Protein AF-A0A3P7R5N0-F1 (afdb_monomer)

Sequence (127 aa):
MLKFDDLPASRSSEAGYKLEQLAEIEADVFWCISRLLDTIQDNYTFAQPGIQNNIAMLTSLTERLDADLHQHFLAQNLEYLQFSFRWMNNLLIRELPLRCIIRLWDTYLVSFLLLLLLLLLLLLLLL

Mean predicted aligned error: 10.75 Å

Structure (mmCIF, N/CA/C/O backbone):
data_AF-A0A3P7R5N0-F1
#
_entry.id   AF-A0A3P7R5N0-F1
#
loop_
_atom_site.group_PDB
_atom_site.id
_atom_site.type_symbol
_atom_site.label_atom_id
_atom_site.label_alt_id
_atom_site.label_comp_id
_atom_site.label_asym_id
_atom_site.label_entity_id
_atom_site.label_seq_id
_atom_site.pdbx_PDB_ins_code
_atom_site.Cartn_x
_atom_site.Cartn_y
_atom_site.Cartn_z
_atom_site.occupancy
_atom_site.B_iso_or_equiv
_atom_site.auth_seq_id
_atom_site.auth_comp_id
_atom_site.auth_asym_id
_atom_site.auth_atom_id
_atom_site.pdbx_PDB_model_num
ATOM 1 N N . MET A 1 1 ? -5.746 17.586 17.634 1.00 35.88 1 MET A N 1
ATOM 2 C CA . MET A 1 1 ? -6.504 16.555 18.368 1.00 35.88 1 MET A CA 1
ATOM 3 C C . MET A 1 1 ? -7.966 16.906 18.181 1.00 35.88 1 MET A C 1
ATOM 5 O O . MET A 1 1 ? -8.416 17.891 18.751 1.00 35.88 1 MET A O 1
ATOM 9 N N . LEU A 1 2 ? -8.608 16.267 17.202 1.00 37.78 2 LEU A N 1
ATOM 10 C CA . LEU A 1 2 ? -9.971 16.583 16.770 1.00 37.78 2 LEU A CA 1
ATOM 11 C C . LEU A 1 2 ? -10.913 16.406 17.966 1.00 37.78 2 LEU A C 1
ATOM 13 O O . LEU A 1 2 ? -11.092 15.291 18.442 1.00 37.78 2 LEU A O 1
ATOM 17 N N . LYS A 1 3 ? -11.443 17.514 18.492 1.00 40.25 3 LYS A N 1
ATOM 18 C CA . LYS A 1 3 ? -12.438 17.487 19.562 1.00 40.25 3 LYS A CA 1
ATOM 19 C C . LYS A 1 3 ? -13.776 17.094 18.945 1.00 40.25 3 LYS A C 1
ATOM 21 O O . LYS A 1 3 ? -14.354 17.869 18.191 1.00 40.25 3 LYS A O 1
ATOM 26 N N . PHE A 1 4 ? -14.236 15.889 19.259 1.00 50.28 4 PHE A N 1
ATOM 27 C CA . PHE A 1 4 ? -15.584 15.403 18.948 1.00 50.28 4 PHE A CA 1
ATOM 28 C C . PHE A 1 4 ? -16.663 15.990 19.883 1.00 50.28 4 PHE A C 1
ATOM 30 O O . PHE A 1 4 ? -17.835 15.651 19.748 1.00 50.28 4 PHE A O 1
ATOM 37 N N . ASP A 1 5 ? -16.290 16.897 20.793 1.00 56.72 5 ASP A N 1
ATOM 38 C CA . ASP A 1 5 ? -17.181 17.466 21.814 1.00 56.72 5 ASP A CA 1
ATOM 39 C C . ASP A 1 5 ? -18.271 18.412 21.261 1.00 56.72 5 ASP A C 1
ATOM 41 O O . ASP A 1 5 ? -19.211 18.735 21.982 1.00 56.72 5 ASP A O 1
ATOM 45 N N . ASP A 1 6 ? -18.194 18.830 19.990 1.00 49.97 6 ASP A N 1
ATOM 46 C CA . ASP A 1 6 ? -19.121 19.809 19.391 1.00 49.97 6 ASP A CA 1
ATOM 47 C C . ASP A 1 6 ? -20.207 19.188 18.481 1.00 49.97 6 ASP A C 1
ATOM 49 O O . ASP A 1 6 ? -20.842 19.893 17.691 1.00 49.97 6 ASP A O 1
ATOM 53 N N . LEU A 1 7 ? -20.456 17.871 18.553 1.00 52.44 7 LEU A N 1
ATOM 54 C CA . LEU A 1 7 ? -21.529 17.250 17.767 1.00 52.44 7 LEU A CA 1
ATOM 55 C C . LEU A 1 7 ? -22.875 17.306 18.524 1.00 52.44 7 LEU A C 1
ATOM 57 O O . LEU A 1 7 ? -22.985 16.747 19.617 1.00 52.44 7 LEU A O 1
ATOM 61 N N . PRO A 1 8 ? -23.930 17.940 17.972 1.00 44.75 8 PRO A N 1
ATOM 62 C CA . PRO A 1 8 ? -25.219 18.044 18.647 1.00 44.75 8 PRO A CA 1
ATOM 63 C C . PRO A 1 8 ? -25.805 16.655 18.927 1.00 44.75 8 PRO A C 1
ATOM 65 O O . PRO A 1 8 ? -25.942 15.824 18.027 1.00 44.75 8 PRO A O 1
ATOM 68 N N . ALA A 1 9 ? -26.206 16.439 20.183 1.00 51.75 9 ALA A N 1
ATOM 69 C CA . ALA A 1 9 ? -26.756 15.200 20.745 1.00 51.75 9 ALA A CA 1
ATOM 70 C C . ALA A 1 9 ? -28.058 14.680 20.084 1.00 51.75 9 ALA A C 1
ATOM 72 O O . ALA A 1 9 ? -28.692 13.769 20.606 1.00 51.75 9 ALA A O 1
ATOM 73 N N . SER A 1 10 ? -28.480 15.245 18.951 1.00 45.78 10 SER A N 1
ATOM 74 C CA . SER A 1 10 ? -29.745 14.957 18.269 1.00 45.78 10 SER A CA 1
ATOM 75 C C . SER A 1 10 ? -29.635 13.996 17.079 1.00 45.78 10 SER A C 1
ATOM 77 O O . SER A 1 10 ? -30.644 13.724 16.434 1.00 45.78 10 SER A O 1
ATOM 79 N N . ARG A 1 11 ? -28.447 13.446 16.783 1.00 46.97 11 ARG A N 1
ATOM 80 C CA . ARG A 1 11 ? -28.257 12.415 15.736 1.00 46.97 11 ARG A CA 1
ATOM 81 C C . ARG A 1 11 ? -27.871 11.026 16.254 1.00 46.97 11 ARG A C 1
ATOM 83 O O . ARG A 1 11 ? -27.598 10.130 15.466 1.00 46.97 11 ARG A O 1
ATOM 90 N N . SER A 1 12 ? -27.916 10.814 17.564 1.00 47.09 12 SER A N 1
ATOM 91 C CA . SER A 1 12 ? -27.573 9.562 18.259 1.00 47.09 12 SER A CA 1
ATOM 92 C C . SER A 1 12 ? -28.573 8.402 18.058 1.00 47.09 12 SER A C 1
ATOM 94 O O . SER A 1 12 ? -28.554 7.442 18.821 1.00 47.09 12 SER A O 1
ATOM 96 N N . SER A 1 13 ? -29.443 8.448 17.041 1.00 42.28 13 SER A N 1
ATOM 97 C CA . SER A 1 13 ? -30.555 7.497 16.870 1.00 42.28 13 SER A CA 1
ATOM 98 C C . SER A 1 13 ? -30.704 6.943 15.443 1.00 42.28 13 SER A C 1
ATOM 100 O O . SER A 1 13 ? -31.821 6.815 14.947 1.00 42.28 13 SER A O 1
ATOM 102 N N . GLU A 1 14 ? -29.615 6.557 14.778 1.00 50.28 14 GLU A N 1
ATOM 103 C CA . GLU A 1 14 ? -29.728 5.650 13.613 1.00 50.28 14 GLU A CA 1
ATOM 104 C C . GLU A 1 14 ? -29.041 4.291 13.817 1.00 50.28 14 GLU A C 1
ATOM 106 O O . GLU A 1 14 ? -29.368 3.328 13.130 1.00 50.28 14 GLU A O 1
ATOM 111 N N . ALA A 1 15 ? -28.199 4.143 14.842 1.00 56.72 15 ALA A N 1
ATOM 112 C CA . ALA A 1 15 ? -27.703 2.848 15.292 1.00 56.72 15 ALA A CA 1
ATOM 113 C C . ALA A 1 15 ? -27.514 2.902 16.814 1.00 56.72 15 ALA A C 1
ATOM 115 O O . ALA A 1 15 ? -26.757 3.735 17.297 1.00 56.72 15 ALA A O 1
ATOM 116 N N . GLY A 1 16 ? -28.244 2.084 17.576 1.00 63.47 16 GLY A N 1
ATOM 117 C CA . GLY A 1 16 ? -28.348 2.153 19.043 1.00 63.47 16 GLY A CA 1
ATOM 118 C C . GLY A 1 16 ? -27.084 1.776 19.832 1.00 63.47 16 GLY A C 1
ATOM 119 O O . GLY A 1 16 ? -27.156 0.921 20.711 1.00 63.47 16 GLY A O 1
ATOM 120 N N . TYR A 1 17 ? -25.941 2.392 19.536 1.00 70.06 17 TYR A N 1
ATOM 121 C CA . TYR A 1 17 ? -24.671 2.191 20.232 1.00 70.06 17 TYR A CA 1
ATOM 122 C C . TYR A 1 17 ? -24.441 3.275 21.290 1.00 70.06 17 TYR A C 1
ATOM 124 O O . TYR A 1 17 ? -24.676 4.461 21.052 1.00 70.06 17 TYR A O 1
ATOM 132 N N . LYS A 1 18 ? -23.967 2.874 22.474 1.00 85.94 18 LYS A N 1
ATOM 133 C CA . LYS A 1 18 ? -23.561 3.801 23.541 1.00 85.94 18 LYS A CA 1
ATOM 134 C C . LYS A 1 18 ? -22.235 4.482 23.181 1.00 85.94 18 LYS A C 1
ATOM 136 O O . LYS A 1 18 ? -21.393 3.876 22.526 1.00 85.94 18 LYS A O 1
ATOM 141 N N . LEU A 1 19 ? -22.015 5.702 23.680 1.00 84.12 19 LEU A N 1
ATOM 142 C CA . LEU A 1 19 ? -20.763 6.454 23.478 1.00 84.12 19 LEU A CA 1
ATOM 143 C C . LEU A 1 19 ? -19.514 5.664 23.909 1.00 84.12 19 LEU A C 1
ATOM 145 O O . LEU A 1 19 ? -18.510 5.691 23.209 1.00 84.12 19 LEU A O 1
ATOM 149 N N . GLU A 1 20 ? -19.596 4.907 25.007 1.00 83.19 20 GLU A N 1
ATOM 150 C CA . GLU A 1 20 ? -18.508 4.027 25.468 1.00 83.19 20 GLU A CA 1
ATOM 151 C C . GLU A 1 20 ? -18.172 2.932 24.445 1.00 83.19 20 GLU A C 1
ATOM 153 O O . GLU A 1 20 ? -17.003 2.693 24.166 1.00 83.19 20 GLU A O 1
ATOM 158 N N . GLN A 1 21 ? -19.185 2.326 23.813 1.00 84.62 21 GLN A N 1
ATOM 159 C CA . GLN A 1 21 ? -18.978 1.296 22.786 1.00 84.62 21 GLN A CA 1
ATOM 160 C C . GLN A 1 21 ? -18.340 1.881 21.525 1.00 84.62 21 GLN A C 1
ATOM 162 O O . GLN A 1 21 ? -17.519 1.231 20.886 1.00 84.62 21 GLN A O 1
ATOM 167 N N . LEU A 1 22 ? -18.710 3.113 21.159 1.00 87.00 22 LEU A N 1
ATOM 168 C CA . LEU A 1 22 ? -18.082 3.811 20.037 1.00 87.00 22 LEU A CA 1
ATOM 169 C C . LEU A 1 22 ? -16.603 4.102 20.319 1.00 87.00 22 LEU A C 1
ATOM 171 O O . LEU A 1 22 ? -15.786 3.935 19.420 1.00 87.00 22 LEU A O 1
ATOM 175 N N . ALA A 1 23 ? -16.258 4.473 21.556 1.00 88.38 23 ALA A N 1
ATOM 176 C CA . ALA A 1 23 ? -14.874 4.711 21.960 1.00 88.38 23 ALA A CA 1
ATOM 177 C C . ALA A 1 23 ? -14.030 3.422 21.957 1.00 88.38 23 ALA A C 1
ATOM 179 O O . ALA A 1 23 ? -12.876 3.446 21.532 1.00 88.38 23 ALA A O 1
ATOM 180 N N . GLU A 1 24 ? -14.602 2.291 22.383 1.00 91.31 24 GLU A N 1
ATOM 181 C CA . GLU A 1 24 ? -13.947 0.979 22.288 1.00 91.31 24 GLU A CA 1
ATOM 182 C C . GLU A 1 24 ? -13.687 0.587 20.826 1.00 91.31 24 GLU A C 1
ATOM 184 O O . GLU A 1 24 ? -12.559 0.248 20.468 1.00 91.31 24 GLU A O 1
ATOM 189 N N . ILE A 1 25 ? -14.697 0.721 19.957 1.00 88.31 25 ILE A N 1
ATOM 190 C CA . ILE A 1 25 ? -14.554 0.440 18.520 1.00 88.31 25 ILE A CA 1
ATOM 191 C C . ILE A 1 25 ? -13.498 1.354 17.885 1.00 88.31 25 ILE A C 1
ATOM 193 O O . ILE A 1 25 ? -12.690 0.894 17.080 1.00 88.31 25 ILE A O 1
ATOM 197 N N . GLU A 1 26 ? -13.481 2.643 18.230 1.00 89.19 26 GLU A N 1
ATOM 198 C CA . GLU A 1 26 ? -12.478 3.585 17.725 1.00 89.19 26 GLU A CA 1
ATOM 199 C C . GLU A 1 26 ? -11.059 3.169 18.132 1.00 89.19 26 GLU A C 1
ATOM 201 O O . GLU A 1 26 ? -10.159 3.157 17.288 1.00 89.19 26 GLU A O 1
ATOM 206 N N . ALA A 1 27 ? -10.860 2.783 19.396 1.00 92.44 27 ALA A N 1
ATOM 207 C CA . ALA A 1 27 ? -9.569 2.323 19.890 1.00 92.44 27 ALA A CA 1
ATOM 208 C C . ALA A 1 27 ? -9.095 1.057 19.157 1.00 92.44 27 ALA A C 1
ATOM 210 O O . ALA A 1 27 ? -7.945 1.000 18.714 1.00 92.44 27 ALA A O 1
ATOM 211 N N . ASP A 1 28 ? -9.977 0.074 18.964 1.00 88.19 28 ASP A N 1
ATOM 212 C CA . ASP A 1 28 ? -9.657 -1.161 18.240 1.00 88.19 28 ASP A CA 1
ATOM 213 C C . ASP A 1 28 ? -9.276 -0.883 16.781 1.00 88.19 28 ASP A C 1
ATOM 215 O O . ASP A 1 28 ? -8.270 -1.397 16.279 1.00 88.19 28 ASP A O 1
ATOM 219 N N . VAL A 1 29 ? -10.041 -0.023 16.099 1.00 87.44 29 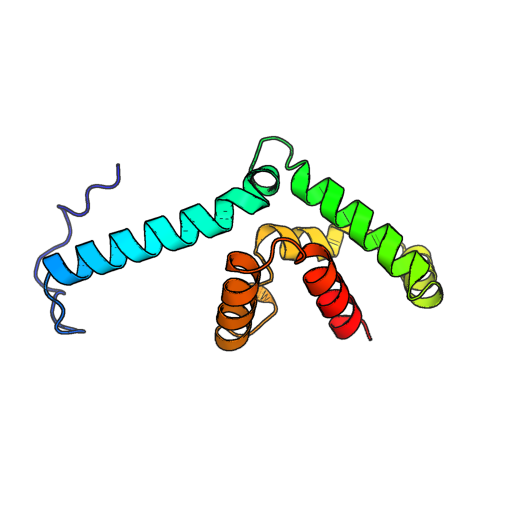VAL A N 1
ATOM 220 C CA . VAL A 1 29 ? -9.756 0.392 14.719 1.00 87.44 29 VAL A CA 1
ATOM 221 C C . VAL A 1 29 ? -8.413 1.119 14.640 1.00 87.44 29 VAL A C 1
ATOM 223 O O . VAL A 1 29 ? -7.613 0.828 13.748 1.00 87.44 29 VAL A O 1
ATOM 226 N N . PHE A 1 30 ? -8.123 2.017 15.584 1.00 89.12 30 PHE A N 1
ATOM 227 C CA . PHE A 1 30 ? -6.857 2.744 15.638 1.00 89.12 30 PHE A CA 1
ATOM 228 C C . PHE A 1 30 ? -5.658 1.800 15.780 1.00 89.12 30 PHE A C 1
ATOM 230 O O . PHE A 1 30 ? -4.684 1.919 15.030 1.00 89.12 30 PHE A O 1
ATOM 237 N N . TRP A 1 31 ? -5.722 0.841 16.707 1.00 86.56 31 TRP A N 1
ATOM 238 C CA . TRP A 1 31 ? -4.629 -0.106 16.922 1.00 86.56 31 TRP A CA 1
ATOM 239 C C . TRP A 1 31 ? -4.467 -1.073 15.753 1.00 86.56 31 TRP A C 1
ATOM 241 O O . TRP A 1 31 ? -3.340 -1.319 15.325 1.00 86.56 31 TRP A O 1
ATOM 251 N N . CYS A 1 32 ? -5.569 -1.572 15.190 1.00 83.88 32 CYS A N 1
ATOM 252 C CA . CYS A 1 32 ? -5.537 -2.448 14.022 1.00 83.88 32 CYS A CA 1
ATOM 253 C C . CYS A 1 32 ? -4.873 -1.760 12.818 1.00 83.88 32 CYS A C 1
ATOM 255 O O . CYS A 1 32 ? -3.944 -2.306 12.218 1.00 83.88 32 CYS A O 1
ATOM 257 N N . ILE A 1 33 ? -5.276 -0.521 12.512 1.00 82.75 33 ILE A N 1
ATOM 258 C CA . ILE A 1 33 ? -4.689 0.254 11.411 1.00 82.75 33 ILE A CA 1
ATOM 259 C C . ILE A 1 33 ? -3.227 0.599 11.705 1.00 82.75 33 ILE A C 1
ATOM 261 O O . ILE A 1 33 ? -2.391 0.467 10.816 1.00 82.75 33 ILE A O 1
ATOM 265 N N . SER A 1 34 ? -2.885 0.990 12.935 1.00 86.81 34 SER A N 1
ATOM 266 C CA . SER A 1 34 ? -1.494 1.296 13.305 1.00 86.81 34 SER A CA 1
ATOM 267 C C . SER A 1 34 ? -0.576 0.093 13.064 1.00 86.81 34 SER A C 1
ATOM 269 O O . SER A 1 34 ? 0.463 0.225 12.423 1.00 86.81 34 SER A O 1
ATOM 271 N N . ARG A 1 35 ? -1.010 -1.107 13.471 1.00 83.38 35 ARG A N 1
ATOM 272 C CA . ARG A 1 35 ? -0.269 -2.358 13.246 1.00 83.38 35 ARG A CA 1
ATOM 273 C C . ARG A 1 35 ? -0.139 -2.724 11.770 1.00 83.38 35 ARG A C 1
ATOM 275 O O . ARG A 1 35 ? 0.893 -3.258 11.374 1.00 83.38 35 ARG A O 1
ATOM 282 N N . LEU A 1 36 ? -1.157 -2.440 10.959 1.00 79.81 36 LEU A N 1
ATOM 283 C CA . LEU A 1 36 ? -1.081 -2.606 9.507 1.00 79.81 36 LEU A CA 1
ATOM 284 C C . LEU A 1 36 ? -0.037 -1.651 8.905 1.00 79.81 36 LEU A C 1
ATOM 286 O O . LEU A 1 36 ? 0.813 -2.069 8.116 1.00 79.81 36 LEU A O 1
ATOM 290 N N . LEU A 1 37 ? -0.083 -0.378 9.306 1.00 82.38 37 LEU A N 1
ATOM 291 C CA . LEU A 1 37 ? 0.793 0.671 8.791 1.00 82.38 37 LEU A CA 1
ATOM 292 C C . LEU A 1 37 ? 2.257 0.489 9.201 1.00 82.38 37 LEU A C 1
ATOM 294 O O . LEU A 1 37 ? 3.122 0.872 8.420 1.00 82.38 37 LEU A O 1
ATOM 298 N N . ASP A 1 38 ? 2.546 -0.141 10.345 1.00 83.81 38 ASP A N 1
ATOM 299 C CA . ASP A 1 38 ? 3.913 -0.411 10.825 1.00 83.81 38 ASP A CA 1
ATOM 300 C C . ASP A 1 38 ? 4.805 -1.110 9.790 1.00 83.81 38 ASP A C 1
ATOM 302 O O . ASP 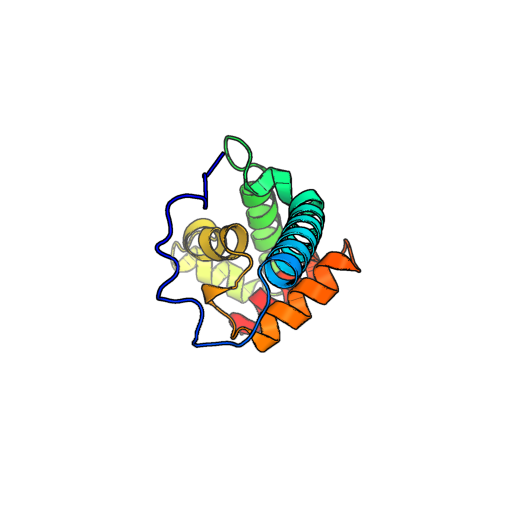A 1 38 ? 6.012 -0.884 9.747 1.00 83.81 38 ASP A O 1
ATOM 306 N N . THR A 1 39 ? 4.216 -1.922 8.913 1.00 76.25 39 THR A N 1
ATOM 307 C CA . THR A 1 39 ? 4.953 -2.665 7.878 1.00 76.25 39 THR A CA 1
ATOM 308 C C . THR A 1 39 ? 5.191 -1.876 6.589 1.00 76.25 39 THR A C 1
ATOM 310 O O . THR A 1 39 ? 6.027 -2.262 5.777 1.00 76.25 39 THR A O 1
ATOM 313 N N . ILE A 1 40 ? 4.465 -0.775 6.391 1.00 79.50 40 ILE A N 1
ATOM 314 C CA . ILE A 1 40 ? 4.453 0.015 5.152 1.00 79.50 40 ILE A CA 1
ATOM 315 C C . ILE A 1 40 ? 4.694 1.504 5.411 1.00 79.50 40 ILE A C 1
ATOM 317 O O . ILE A 1 40 ? 4.358 2.340 4.572 1.00 79.50 40 ILE A O 1
ATOM 321 N N . GLN A 1 41 ? 5.268 1.855 6.564 1.00 83.75 41 GLN A N 1
ATOM 322 C CA . GLN A 1 41 ? 5.516 3.247 6.948 1.00 83.75 41 GLN A CA 1
ATOM 323 C C . GLN A 1 41 ? 6.341 3.986 5.883 1.00 83.75 41 GLN A C 1
ATOM 325 O O . GLN A 1 41 ? 6.027 5.127 5.549 1.00 83.75 41 GLN A O 1
ATOM 330 N N . ASP A 1 42 ? 7.306 3.299 5.263 1.00 84.50 42 ASP A N 1
ATOM 331 C CA . ASP A 1 42 ? 8.166 3.826 4.193 1.00 84.50 42 ASP A CA 1
ATOM 332 C C . ASP A 1 42 ? 7.404 4.269 2.934 1.00 84.50 42 ASP A C 1
ATOM 334 O O . ASP A 1 42 ? 7.935 5.024 2.115 1.00 84.50 42 ASP A O 1
ATOM 338 N N . ASN A 1 43 ? 6.154 3.828 2.761 1.00 84.56 43 ASN A N 1
ATOM 339 C CA . ASN A 1 43 ? 5.295 4.301 1.678 1.00 84.56 43 ASN A CA 1
ATOM 340 C C . ASN A 1 43 ? 4.754 5.716 1.937 1.00 84.56 43 ASN A C 1
ATOM 342 O O . ASN A 1 43 ? 4.366 6.399 0.992 1.00 84.56 43 ASN A O 1
ATOM 346 N N . TYR A 1 44 ? 4.720 6.153 3.198 1.00 85.25 44 TYR A N 1
ATOM 347 C CA . TYR A 1 44 ? 4.127 7.420 3.635 1.00 85.25 44 TYR A CA 1
ATOM 348 C C . TYR A 1 44 ? 5.159 8.410 4.199 1.00 85.25 44 TYR A C 1
ATOM 350 O O . TYR A 1 44 ? 4.798 9.524 4.581 1.00 85.25 44 TYR A O 1
ATOM 358 N N . THR A 1 45 ? 6.442 8.040 4.237 1.00 88.31 45 THR A N 1
ATOM 359 C CA . THR A 1 45 ? 7.541 8.948 4.588 1.00 88.31 45 THR A CA 1
ATOM 360 C C . THR A 1 45 ? 7.890 9.894 3.432 1.00 88.31 45 THR A C 1
ATOM 362 O O . THR A 1 45 ? 7.422 9.751 2.297 1.00 88.31 45 THR A O 1
ATOM 365 N N . PHE A 1 46 ? 8.700 10.920 3.718 1.00 87.19 46 PHE A N 1
ATOM 366 C CA . PHE A 1 46 ? 9.129 11.893 2.711 1.00 87.19 46 PHE A CA 1
ATOM 367 C C . PHE A 1 46 ? 9.811 11.195 1.523 1.00 87.19 46 PHE A C 1
ATOM 369 O O . PHE A 1 46 ? 10.617 10.290 1.711 1.00 87.19 46 PHE A O 1
ATOM 376 N N . ALA A 1 47 ? 9.475 11.625 0.304 1.00 85.06 47 ALA A N 1
ATOM 377 C CA . ALA A 1 47 ? 9.879 11.011 -0.968 1.00 85.06 47 ALA A CA 1
AT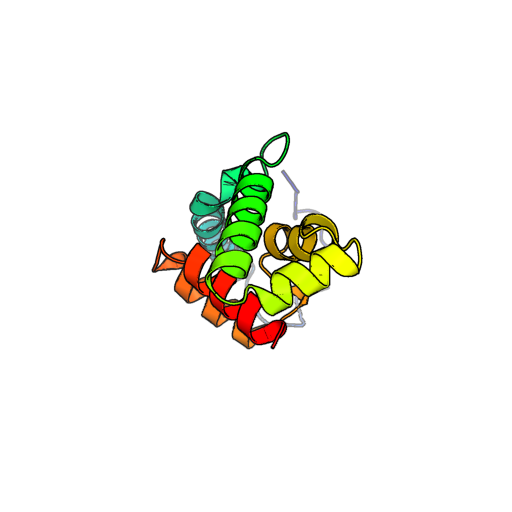OM 378 C C . ALA A 1 47 ? 9.348 9.584 -1.244 1.00 85.06 47 ALA A C 1
ATOM 380 O O . ALA A 1 47 ? 9.574 9.068 -2.338 1.00 85.06 47 ALA A O 1
ATOM 381 N N . GLN A 1 48 ? 8.588 8.985 -0.319 1.00 89.19 48 GLN A N 1
ATOM 382 C CA . GLN A 1 48 ? 7.901 7.693 -0.478 1.00 89.19 48 GLN A CA 1
ATOM 383 C C . GLN A 1 48 ? 8.820 6.573 -1.015 1.00 89.19 48 GLN A C 1
ATOM 385 O O . GLN A 1 48 ? 8.479 5.912 -2.005 1.00 89.19 48 GLN A O 1
ATOM 390 N N . PRO A 1 49 ? 10.002 6.352 -0.401 1.00 88.44 49 PRO A N 1
ATOM 391 C CA . PRO A 1 49 ? 10.979 5.373 -0.880 1.00 88.44 49 PRO A CA 1
ATOM 392 C C . PRO A 1 49 ? 10.411 3.950 -0.934 1.00 88.44 49 PRO A C 1
ATOM 394 O O . PRO A 1 49 ? 10.763 3.189 -1.834 1.00 88.44 49 PRO A O 1
ATOM 397 N N . GLY A 1 50 ? 9.487 3.600 -0.031 1.00 86.94 50 GLY A N 1
ATOM 398 C CA . GLY A 1 50 ? 8.821 2.299 -0.045 1.00 86.94 50 GLY A CA 1
ATOM 399 C C . GLY A 1 50 ? 8.039 2.061 -1.337 1.00 86.94 50 GLY A C 1
ATOM 400 O O . GLY A 1 50 ? 8.166 1.003 -1.952 1.00 86.94 50 GLY A O 1
ATOM 401 N N . ILE A 1 51 ? 7.315 3.074 -1.829 1.00 86.88 51 ILE A N 1
ATOM 402 C CA . ILE A 1 51 ? 6.554 2.952 -3.078 1.00 86.88 51 ILE A CA 1
ATOM 403 C C . ILE A 1 51 ? 7.501 2.782 -4.263 1.00 86.88 51 ILE A C 1
ATOM 405 O O . ILE A 1 51 ? 7.283 1.899 -5.087 1.00 86.88 51 ILE A O 1
ATOM 409 N N . GLN A 1 52 ? 8.578 3.566 -4.334 1.00 88.94 52 GLN A N 1
ATOM 410 C CA . GLN A 1 52 ? 9.551 3.449 -5.424 1.00 88.94 52 GLN A CA 1
ATOM 411 C C . GLN A 1 52 ? 10.202 2.057 -5.462 1.00 88.94 52 GLN A C 1
ATOM 413 O O . GLN A 1 52 ? 10.285 1.445 -6.527 1.00 88.94 52 GLN A O 1
ATOM 418 N N . ASN A 1 53 ? 10.579 1.517 -4.299 1.00 88.00 53 ASN A N 1
ATOM 419 C CA . ASN A 1 53 ? 11.132 0.166 -4.183 1.00 88.00 53 ASN A CA 1
ATOM 420 C C . ASN A 1 53 ? 10.124 -0.910 -4.614 1.00 88.00 53 ASN A C 1
ATOM 422 O O . ASN A 1 53 ? 10.481 -1.840 -5.339 1.00 88.00 53 ASN A O 1
ATOM 426 N N . ASN A 1 54 ? 8.857 -0.769 -4.220 1.00 85.19 54 ASN A N 1
ATOM 427 C CA . ASN A 1 54 ? 7.798 -1.705 -4.600 1.00 85.19 54 ASN A CA 1
ATOM 428 C C . ASN A 1 54 ? 7.551 -1.698 -6.113 1.00 85.19 54 ASN A C 1
ATOM 430 O O . ASN A 1 54 ? 7.338 -2.753 -6.707 1.00 85.19 54 ASN A O 1
ATOM 434 N N . ILE A 1 55 ? 7.622 -0.526 -6.746 1.00 86.88 55 ILE A N 1
ATOM 435 C CA . ILE A 1 55 ? 7.491 -0.379 -8.200 1.00 86.88 55 ILE A CA 1
ATOM 436 C C . ILE A 1 55 ? 8.688 -1.006 -8.916 1.00 86.88 55 ILE A C 1
ATOM 438 O O . ILE A 1 55 ? 8.501 -1.742 -9.880 1.00 86.88 55 ILE A O 1
ATOM 442 N N . ALA A 1 56 ? 9.911 -0.789 -8.429 1.00 87.81 56 ALA A N 1
ATOM 443 C CA . ALA A 1 56 ? 11.096 -1.439 -8.987 1.00 87.81 56 ALA A CA 1
ATOM 444 C C . ALA A 1 56 ? 11.001 -2.973 -8.889 1.00 87.81 56 ALA A C 1
ATOM 446 O O . ALA A 1 56 ? 11.327 -3.685 -9.843 1.00 87.81 56 ALA A O 1
ATOM 447 N N . MET A 1 57 ? 10.491 -3.489 -7.764 1.00 85.75 57 MET A N 1
ATOM 448 C CA . MET A 1 57 ? 10.249 -4.922 -7.601 1.00 85.75 57 MET A CA 1
ATOM 449 C C . MET A 1 57 ? 9.163 -5.434 -8.558 1.00 85.75 57 MET A C 1
ATOM 451 O O . MET A 1 57 ? 9.334 -6.503 -9.142 1.00 85.75 57 MET A O 1
ATOM 455 N N . LEU A 1 58 ? 8.085 -4.668 -8.767 1.00 84.38 58 LEU A N 1
ATOM 456 C CA . LEU A 1 58 ? 7.033 -4.974 -9.743 1.00 84.38 58 LEU A CA 1
ATOM 457 C C . LEU A 1 58 ? 7.578 -5.094 -11.162 1.00 84.38 58 LEU A C 1
ATOM 459 O O . LEU A 1 58 ? 7.275 -6.074 -11.844 1.00 84.38 58 LEU A O 1
ATOM 463 N N . THR A 1 59 ? 8.417 -4.153 -11.581 1.00 86.88 59 THR A N 1
ATOM 464 C CA . THR A 1 59 ? 9.063 -4.201 -12.893 1.00 86.88 59 THR A CA 1
ATOM 465 C C . THR A 1 59 ? 9.911 -5.464 -13.039 1.00 86.88 59 THR A C 1
ATOM 467 O O . THR A 1 59 ? 9.699 -6.234 -13.972 1.00 86.88 59 THR A O 1
ATOM 470 N N . SER A 1 60 ? 10.803 -5.735 -12.077 1.00 86.94 60 SER A N 1
ATOM 471 C CA . SER A 1 60 ? 11.695 -6.904 -12.124 1.00 86.94 60 SER A CA 1
ATOM 472 C C . SER A 1 60 ? 10.940 -8.237 -12.105 1.00 86.94 60 SER A C 1
ATOM 474 O O . SER A 1 60 ? 11.339 -9.193 -12.768 1.00 86.94 60 SER A O 1
ATOM 476 N N . LEU A 1 61 ? 9.842 -8.332 -11.353 1.00 84.19 61 LEU A N 1
ATOM 477 C CA . LEU A 1 61 ? 9.033 -9.548 -11.318 1.00 84.19 61 LEU A CA 1
ATOM 478 C C . LEU A 1 61 ? 8.237 -9.751 -12.600 1.00 84.19 61 LEU A C 1
ATOM 480 O O . LEU A 1 61 ? 8.168 -10.882 -13.072 1.00 84.19 61 LEU A O 1
ATOM 484 N N . THR A 1 62 ? 7.680 -8.683 -13.171 1.00 83.19 62 THR A N 1
ATOM 485 C CA . THR A 1 62 ? 6.959 -8.776 -14.446 1.00 83.19 62 THR A CA 1
ATOM 486 C C . THR A 1 62 ? 7.908 -9.224 -15.551 1.00 83.19 62 THR A C 1
ATOM 488 O O . THR A 1 62 ? 7.599 -10.175 -16.250 1.00 83.19 62 THR A O 1
ATOM 491 N N . GLU A 1 63 ? 9.107 -8.644 -15.631 1.00 86.81 63 GLU A N 1
ATOM 492 C CA . GLU A 1 63 ? 10.134 -9.051 -16.599 1.00 86.81 63 GLU A CA 1
ATOM 493 C C . GLU A 1 63 ? 10.514 -10.539 -16.474 1.00 86.81 63 GLU A C 1
ATOM 495 O O . GLU A 1 63 ? 10.728 -11.220 -17.475 1.00 86.81 63 GLU A O 1
ATOM 500 N N . ARG A 1 64 ? 10.575 -11.068 -15.245 1.00 85.25 64 ARG A N 1
ATOM 501 C CA . ARG A 1 64 ? 10.947 -12.469 -14.984 1.00 85.25 64 ARG A CA 1
ATOM 502 C C . ARG A 1 64 ? 9.818 -13.470 -15.211 1.00 85.25 64 ARG A C 1
ATOM 504 O O . ARG A 1 64 ? 10.111 -14.629 -15.497 1.00 85.25 64 ARG A O 1
ATOM 511 N N . LEU A 1 65 ? 8.571 -13.069 -14.979 1.00 82.25 65 LEU A N 1
ATOM 512 C CA . LEU A 1 65 ? 7.405 -13.955 -15.048 1.00 82.25 65 LEU A CA 1
ATOM 513 C C . LEU A 1 65 ? 6.733 -13.909 -16.420 1.00 82.25 65 LEU A C 1
ATOM 515 O O . LEU A 1 65 ? 6.312 -14.951 -16.912 1.00 82.25 65 LEU A O 1
ATOM 519 N N . ASP A 1 66 ? 6.668 -12.727 -17.030 1.00 82.25 66 ASP A N 1
ATOM 520 C CA .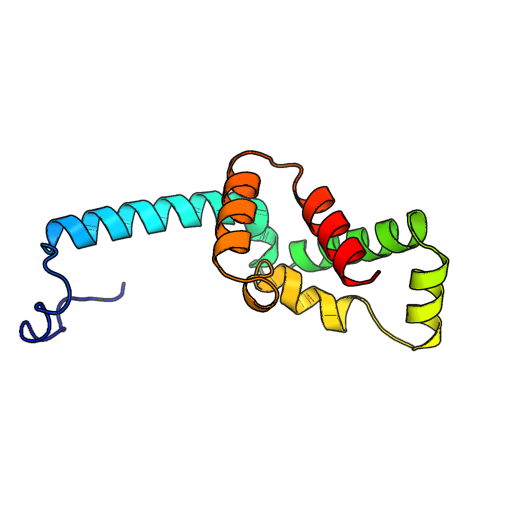 ASP A 1 66 ? 6.059 -12.491 -18.333 1.00 82.25 66 ASP A CA 1
ATOM 521 C C . ASP A 1 66 ? 6.830 -11.395 -19.090 1.00 82.25 66 ASP A C 1
ATOM 523 O O . ASP A 1 66 ? 6.518 -10.198 -19.056 1.00 82.25 66 ASP A O 1
ATOM 527 N N . ALA A 1 67 ? 7.893 -11.829 -19.767 1.00 87.69 67 ALA A N 1
ATOM 528 C CA . ALA A 1 67 ? 8.729 -10.945 -20.565 1.00 87.69 67 ALA A CA 1
ATOM 529 C C . ALA A 1 67 ? 7.954 -10.325 -21.740 1.00 87.69 67 ALA A C 1
ATOM 531 O O . ALA A 1 67 ? 8.230 -9.181 -22.099 1.00 87.69 67 ALA A O 1
ATOM 532 N N . ASP A 1 68 ? 6.970 -11.031 -22.305 1.00 88.31 68 ASP A N 1
ATOM 533 C CA . ASP A 1 68 ? 6.178 -10.537 -23.434 1.00 88.31 68 ASP A CA 1
ATOM 534 C C . ASP A 1 68 ? 5.293 -9.359 -22.999 1.00 88.31 68 ASP A C 1
ATOM 536 O O . ASP A 1 68 ? 5.256 -8.325 -23.675 1.00 88.31 68 ASP A O 1
ATOM 540 N N . LEU A 1 69 ? 4.665 -9.454 -21.822 1.00 84.75 69 LEU A N 1
ATOM 541 C CA . LEU A 1 69 ? 3.913 -8.352 -21.216 1.00 84.75 69 LEU A CA 1
ATOM 542 C C . LEU A 1 69 ? 4.815 -7.153 -20.890 1.00 84.75 69 LEU A C 1
ATOM 544 O O . LEU A 1 69 ? 4.457 -6.006 -21.172 1.00 84.75 69 LEU A O 1
ATOM 548 N N . HIS A 1 70 ? 6.003 -7.399 -20.332 1.00 86.94 70 HIS A N 1
ATOM 549 C CA . HIS A 1 70 ? 6.963 -6.334 -20.044 1.00 86.94 70 HIS A CA 1
ATOM 550 C C . HIS A 1 70 ? 7.394 -5.592 -21.321 1.00 86.94 70 HIS A C 1
ATOM 552 O O . HIS A 1 70 ? 7.363 -4.359 -21.368 1.00 86.94 70 HIS A O 1
ATOM 558 N N . GLN A 1 71 ? 7.731 -6.329 -22.385 1.00 90.31 71 GLN A N 1
ATOM 559 C CA . GLN A 1 71 ? 8.078 -5.743 -23.683 1.00 90.31 71 GLN A CA 1
ATOM 560 C C . GLN A 1 71 ? 6.902 -4.980 -24.298 1.00 90.31 71 GLN A C 1
ATOM 562 O O . GLN A 1 71 ? 7.105 -3.927 -24.904 1.00 90.31 71 GLN A O 1
ATOM 567 N N . HIS A 1 72 ? 5.668 -5.455 -24.108 1.00 90.06 72 HIS A N 1
ATOM 568 C CA . HIS A 1 72 ? 4.479 -4.735 -24.548 1.00 90.06 72 HIS A CA 1
ATOM 569 C C . HIS A 1 72 ? 4.350 -3.366 -23.863 1.00 90.06 72 HIS A C 1
ATOM 571 O O . HIS A 1 72 ? 4.131 -2.365 -24.547 1.00 90.06 72 HIS A O 1
ATOM 577 N N . PHE A 1 73 ? 4.549 -3.283 -22.544 1.00 88.06 73 PHE A N 1
ATOM 578 C CA . PHE A 1 73 ? 4.522 -1.997 -21.838 1.00 88.06 73 PHE A CA 1
ATOM 579 C C . PHE A 1 73 ? 5.603 -1.037 -22.333 1.00 88.06 73 PHE A C 1
ATOM 581 O O . PHE A 1 73 ? 5.303 0.131 -22.589 1.00 88.06 73 PHE A O 1
ATOM 588 N N . LEU A 1 74 ? 6.825 -1.531 -22.554 1.00 89.44 74 LEU A N 1
ATOM 589 C CA . LEU A 1 74 ? 7.906 -0.726 -23.128 1.00 89.44 74 LEU A CA 1
ATOM 590 C C . LEU A 1 74 ? 7.557 -0.224 -24.535 1.00 89.44 74 LEU A C 1
ATOM 592 O O . LEU A 1 74 ? 7.737 0.957 -24.826 1.00 89.44 74 LEU A O 1
ATOM 596 N N . ALA A 1 75 ? 6.997 -1.084 -25.390 1.00 93.06 75 ALA A N 1
ATOM 597 C CA . ALA A 1 75 ? 6.583 -0.716 -26.744 1.00 93.06 75 ALA A CA 1
ATOM 598 C C . ALA A 1 75 ? 5.478 0.356 -26.758 1.00 93.06 75 ALA A C 1
ATOM 600 O O . ALA A 1 75 ? 5.423 1.173 -27.677 1.00 93.06 75 ALA A O 1
ATOM 601 N N . GLN A 1 76 ? 4.612 0.374 -25.741 1.00 92.50 76 GLN A N 1
ATOM 602 C CA . GLN A 1 76 ? 3.566 1.387 -25.568 1.00 92.50 76 GLN A CA 1
ATOM 603 C C . GLN A 1 76 ? 4.035 2.638 -24.799 1.00 92.50 76 GLN A C 1
ATOM 605 O O . GLN A 1 76 ? 3.230 3.540 -24.579 1.00 92.50 76 GLN A O 1
ATOM 610 N N . ASN A 1 77 ? 5.314 2.733 -24.408 1.00 90.44 77 ASN A N 1
ATOM 611 C CA . ASN A 1 77 ? 5.846 3.785 -23.526 1.00 90.44 77 ASN A CA 1
ATOM 612 C C . ASN A 1 77 ? 5.072 3.911 -22.194 1.00 90.44 77 ASN A C 1
ATOM 614 O O . ASN A 1 77 ? 4.907 5.010 -21.660 1.00 90.44 77 ASN A O 1
ATOM 618 N N . LEU A 1 78 ? 4.574 2.790 -21.665 1.00 88.69 78 LEU A N 1
ATOM 619 C CA . LEU A 1 78 ? 3.889 2.734 -20.378 1.00 88.69 78 LEU A CA 1
ATOM 620 C C . LEU A 1 78 ? 4.903 2.531 -19.255 1.00 88.69 78 LEU A C 1
ATOM 622 O O . LEU A 1 78 ? 5.547 1.488 -19.143 1.00 88.69 78 LEU A O 1
ATOM 626 N N . GLU A 1 79 ? 5.010 3.525 -18.380 1.00 88.00 79 GLU A N 1
ATOM 627 C CA . GLU A 1 79 ? 5.822 3.418 -17.174 1.00 88.00 79 GLU A CA 1
ATOM 628 C C . GLU A 1 79 ? 5.011 2.779 -16.045 1.00 88.00 79 GLU A C 1
ATOM 630 O O . GLU A 1 79 ? 3.902 3.222 -15.737 1.00 88.00 79 GLU A O 1
ATOM 635 N N . TYR A 1 80 ? 5.596 1.798 -15.349 1.00 85.81 80 TYR A N 1
ATOM 636 C CA . TYR A 1 80 ? 4.951 1.128 -14.211 1.00 85.81 80 TYR A CA 1
ATOM 637 C C . TYR A 1 80 ? 4.427 2.114 -13.163 1.00 85.81 80 TYR A C 1
ATOM 639 O O . TYR A 1 80 ? 3.358 1.902 -12.588 1.00 85.81 80 TYR A O 1
ATOM 647 N N . LEU A 1 81 ? 5.137 3.224 -12.944 1.00 86.25 81 LEU A N 1
ATOM 648 C CA . LEU A 1 81 ? 4.752 4.272 -12.001 1.00 86.25 81 LEU A CA 1
ATOM 649 C C . LEU A 1 81 ? 3.346 4.834 -12.269 1.00 86.25 81 LEU A C 1
ATOM 651 O O . LEU A 1 81 ? 2.611 5.101 -11.319 1.00 86.25 81 LEU A O 1
ATOM 655 N N . GLN A 1 82 ? 2.950 4.972 -13.537 1.00 85.50 82 GLN A N 1
ATOM 656 C CA . GLN A 1 82 ? 1.705 5.637 -13.935 1.00 85.50 82 GLN A CA 1
ATOM 657 C C . GLN A 1 82 ? 0.455 4.925 -13.410 1.00 85.50 82 GLN A C 1
ATOM 659 O O . GLN A 1 82 ? -0.510 5.584 -1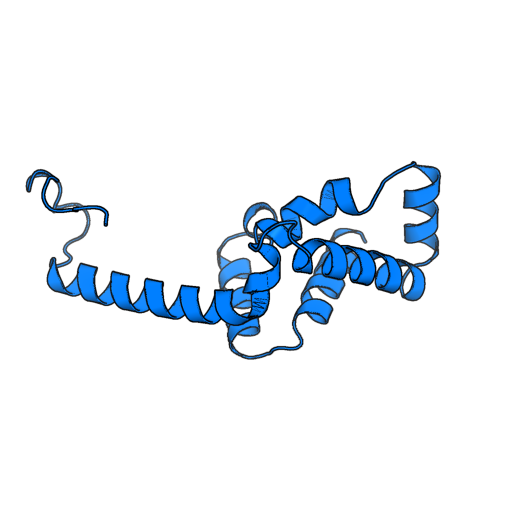3.021 1.00 85.50 82 GLN A O 1
ATOM 664 N N . PHE A 1 83 ? 0.476 3.592 -13.355 1.00 83.25 83 PHE A N 1
ATOM 665 C CA . PHE A 1 83 ? -0.645 2.804 -12.844 1.00 83.25 83 PHE A CA 1
ATOM 666 C C . PHE A 1 83 ? -0.410 2.314 -11.408 1.00 83.25 83 PHE A C 1
ATOM 668 O O . PHE A 1 83 ? -1.2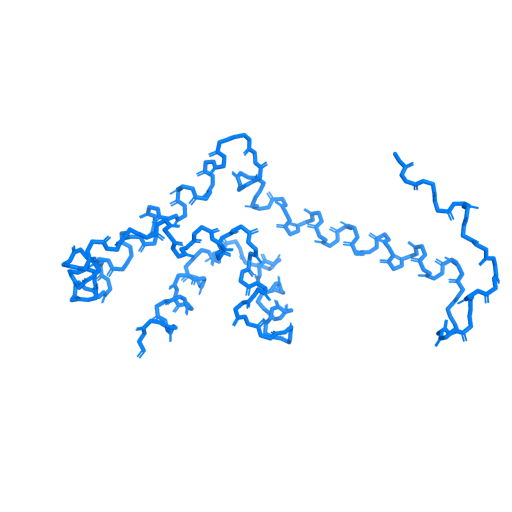98 2.407 -10.559 1.00 83.25 83 PHE A O 1
ATOM 675 N N . SER A 1 84 ? 0.803 1.851 -11.096 1.00 84.19 84 SER A N 1
ATOM 676 C CA . SER A 1 84 ? 1.075 1.149 -9.835 1.00 84.19 84 SER A CA 1
ATOM 677 C C . SER A 1 84 ? 1.236 2.074 -8.628 1.00 84.19 84 SER A C 1
ATOM 679 O O . SER A 1 84 ? 1.021 1.635 -7.497 1.00 84.19 84 SER A O 1
ATOM 681 N N . PHE A 1 85 ? 1.518 3.368 -8.829 1.00 86.06 85 PHE A N 1
ATOM 682 C CA . PHE A 1 85 ? 1.595 4.329 -7.725 1.00 86.06 85 PHE A CA 1
ATOM 683 C C . PHE A 1 85 ? 0.300 4.354 -6.906 1.00 86.06 85 PHE A C 1
ATOM 685 O O . PHE A 1 85 ? 0.319 4.250 -5.678 1.00 86.06 85 PHE A O 1
ATOM 692 N N . ARG A 1 86 ? -0.848 4.438 -7.591 1.00 84.56 86 ARG A N 1
ATOM 693 C CA . ARG A 1 86 ? -2.163 4.481 -6.939 1.00 84.56 86 ARG A CA 1
ATOM 694 C C . ARG A 1 86 ? -2.448 3.191 -6.179 1.00 84.56 86 ARG A C 1
ATOM 696 O O . ARG A 1 86 ? -3.018 3.253 -5.090 1.00 84.56 86 ARG A O 1
ATOM 703 N N . TRP A 1 87 ? -2.045 2.055 -6.737 1.00 85.44 87 TRP A N 1
ATOM 704 C CA . TRP A 1 87 ? -2.220 0.740 -6.131 1.00 85.44 87 TRP A CA 1
ATOM 705 C C . TRP A 1 87 ? -1.476 0.626 -4.803 1.00 85.44 87 TRP A C 1
ATOM 707 O O . TRP A 1 87 ? -2.089 0.271 -3.798 1.00 85.44 87 TRP A O 1
ATOM 717 N N . MET A 1 88 ? -0.194 1.006 -4.786 1.00 83.06 88 MET A N 1
ATOM 718 C CA . MET A 1 88 ? 0.651 0.948 -3.589 1.00 83.06 88 MET A CA 1
ATOM 719 C C . MET A 1 88 ? 0.242 1.989 -2.540 1.00 83.06 88 MET A C 1
ATOM 721 O O . MET A 1 88 ? 0.216 1.684 -1.352 1.00 83.06 88 MET A O 1
ATOM 725 N N . ASN A 1 89 ? -0.138 3.196 -2.972 1.00 84.69 89 ASN A N 1
ATOM 726 C CA . ASN A 1 89 ? -0.564 4.273 -2.077 1.00 84.69 89 ASN A CA 1
ATOM 727 C C . ASN A 1 89 ? -1.911 3.979 -1.389 1.00 84.69 89 ASN A C 1
ATOM 729 O O . ASN A 1 89 ? -2.105 4.349 -0.239 1.00 84.69 89 ASN A O 1
ATOM 733 N N . ASN A 1 90 ? -2.837 3.299 -2.076 1.00 85.38 90 ASN A N 1
ATOM 734 C CA . ASN A 1 90 ? -4.185 3.030 -1.557 1.00 85.38 90 ASN A CA 1
ATOM 735 C C . ASN A 1 90 ? -4.400 1.570 -1.132 1.00 85.38 90 ASN A C 1
ATOM 737 O O . ASN A 1 90 ? -5.541 1.177 -0.887 1.00 85.38 90 ASN A O 1
ATOM 741 N N . LEU A 1 91 ? -3.345 0.748 -1.099 1.00 80.25 91 LEU A N 1
ATOM 742 C CA . LEU A 1 91 ? -3.425 -0.685 -0.782 1.00 80.25 91 LEU A CA 1
ATOM 743 C C . LEU A 1 91 ? -4.536 -1.409 -1.561 1.00 80.25 91 LEU A C 1
ATOM 745 O O . LEU A 1 91 ? -5.294 -2.199 -0.999 1.00 80.25 91 LEU A O 1
ATOM 749 N N . LEU A 1 92 ? -4.672 -1.082 -2.852 1.00 79.62 92 LEU A N 1
ATOM 750 C CA . LEU A 1 92 ? -5.689 -1.620 -3.767 1.00 79.62 92 LEU A CA 1
ATOM 751 C C . LEU A 1 92 ? -7.162 -1.421 -3.368 1.00 79.62 92 LEU A C 1
ATOM 753 O O . LEU A 1 92 ? -8.039 -1.922 -4.071 1.00 79.62 92 LEU A O 1
ATOM 757 N N . ILE A 1 93 ? -7.485 -0.642 -2.329 1.00 82.38 93 ILE A N 1
ATOM 758 C CA . ILE A 1 93 ? -8.880 -0.454 -1.879 1.00 82.38 93 ILE A CA 1
ATOM 759 C C . ILE A 1 93 ? -9.800 0.140 -2.958 1.00 82.38 93 ILE A C 1
ATOM 761 O O . ILE A 1 93 ? -11.020 0.031 -2.879 1.00 82.38 93 ILE A O 1
ATOM 765 N N . ARG A 1 94 ? -9.211 0.786 -3.970 1.00 83.81 94 ARG A N 1
ATOM 766 C CA . ARG A 1 94 ? -9.909 1.362 -5.126 1.00 83.81 94 ARG A CA 1
ATOM 767 C C . ARG A 1 94 ? -10.187 0.350 -6.241 1.00 83.81 94 ARG A C 1
ATOM 769 O O . ARG A 1 94 ? -11.077 0.603 -7.042 1.00 83.81 94 ARG A O 1
ATOM 776 N N . GLU A 1 95 ? -9.445 -0.753 -6.283 1.00 80.44 95 GLU A N 1
ATOM 777 C CA . GLU A 1 95 ? -9.465 -1.727 -7.383 1.00 80.44 95 GLU A CA 1
ATOM 778 C C . GLU A 1 95 ? -10.266 -2.992 -7.030 1.00 80.44 95 GLU A C 1
ATOM 780 O O . GLU A 1 95 ? -10.765 -3.684 -7.914 1.00 80.44 95 GLU A O 1
ATOM 785 N N . LEU A 1 96 ? -10.420 -3.303 -5.736 1.00 78.88 96 LEU A N 1
ATOM 786 C CA . LEU A 1 96 ? -11.107 -4.506 -5.260 1.00 78.88 96 LEU A CA 1
ATOM 787 C C . LEU A 1 96 ? -12.295 -4.166 -4.344 1.00 78.88 96 LEU A C 1
ATOM 789 O O . LEU A 1 96 ? -12.253 -3.189 -3.595 1.00 78.88 96 LEU A O 1
ATOM 793 N N . PRO A 1 97 ? -13.357 -4.996 -4.329 1.00 84.44 97 PRO A N 1
ATOM 794 C CA . PRO A 1 97 ? -14.479 -4.805 -3.418 1.00 84.44 97 PRO A CA 1
ATOM 795 C C . PRO A 1 97 ? -14.056 -5.032 -1.961 1.00 84.44 97 PRO A C 1
ATOM 797 O O . PRO A 1 97 ? -13.216 -5.885 -1.669 1.00 84.44 97 PRO A O 1
ATOM 800 N N . LEU A 1 98 ? -14.722 -4.340 -1.031 1.00 80.31 98 LEU A N 1
ATOM 801 C CA . LEU A 1 98 ? -14.373 -4.312 0.398 1.00 80.31 98 LEU A CA 1
ATOM 802 C C . LEU A 1 98 ? -14.173 -5.705 1.023 1.00 80.31 98 LEU A C 1
ATOM 804 O O . LEU A 1 98 ? -13.235 -5.908 1.786 1.00 80.31 98 LEU A O 1
ATOM 808 N N . ARG A 1 99 ? -14.999 -6.694 0.656 1.00 81.50 99 ARG A N 1
ATOM 809 C CA . ARG A 1 99 ? -14.865 -8.081 1.145 1.00 81.50 99 ARG A CA 1
ATOM 810 C C . ARG A 1 99 ? -13.502 -8.711 0.821 1.00 81.50 99 ARG A C 1
ATOM 812 O O . ARG A 1 99 ? -12.978 -9.478 1.621 1.00 81.50 99 ARG A O 1
ATOM 819 N N . CYS A 1 100 ? -12.950 -8.403 -0.353 1.00 78.25 100 CYS A N 1
ATOM 820 C CA . CYS A 1 100 ? -11.655 -8.911 -0.793 1.00 78.25 100 CYS A CA 1
ATOM 821 C C . CYS A 1 100 ? -10.532 -8.157 -0.085 1.00 78.25 100 CYS A C 1
ATOM 823 O O . CYS A 1 100 ? -9.558 -8.775 0.327 1.00 78.25 100 CYS A O 1
ATOM 825 N N . ILE A 1 101 ? -10.708 -6.849 0.117 1.00 81.25 101 ILE A N 1
ATOM 826 C CA . ILE A 1 101 ? -9.761 -6.004 0.848 1.00 81.25 101 ILE A CA 1
ATOM 827 C C . ILE A 1 101 ? -9.611 -6.455 2.296 1.00 81.25 101 ILE A C 1
ATOM 829 O O . ILE A 1 101 ? -8.486 -6.616 2.745 1.00 81.25 101 ILE A O 1
ATOM 833 N N . ILE A 1 102 ? -10.710 -6.746 2.998 1.00 80.69 102 ILE A N 1
ATOM 834 C CA . ILE A 1 102 ? -10.652 -7.237 4.383 1.00 80.69 102 ILE A CA 1
ATOM 835 C C . ILE A 1 102 ? -9.842 -8.540 4.457 1.00 80.69 102 ILE A C 1
ATOM 837 O O . ILE A 1 102 ? -8.922 -8.644 5.256 1.00 80.69 102 ILE A O 1
ATOM 841 N N . ARG A 1 103 ? -10.098 -9.501 3.558 1.00 78.88 103 ARG A N 1
ATOM 842 C CA . ARG A 1 103 ? -9.339 -10.766 3.498 1.00 78.88 103 ARG A CA 1
ATOM 843 C C . ARG A 1 103 ? -7.866 -10.568 3.142 1.00 78.88 103 ARG A C 1
ATOM 845 O O . ARG A 1 103 ? -6.998 -11.275 3.654 1.00 78.88 103 ARG A O 1
ATOM 852 N N . LEU A 1 104 ? -7.585 -9.625 2.250 1.00 76.12 104 LEU A N 1
ATOM 853 C CA . LEU A 1 104 ? -6.224 -9.261 1.890 1.00 76.12 104 LEU A CA 1
ATOM 854 C C . LEU A 1 104 ? -5.503 -8.658 3.106 1.00 76.12 104 LEU A C 1
ATOM 856 O O . LEU A 1 104 ? -4.395 -9.080 3.424 1.00 76.12 104 LEU A O 1
ATOM 860 N N . TRP A 1 105 ? -6.151 -7.736 3.821 1.00 77.06 105 TRP A N 1
ATOM 861 C CA . TRP A 1 105 ? -5.651 -7.082 5.036 1.00 77.06 105 TRP A CA 1
ATOM 862 C C . TRP A 1 105 ? -5.452 -8.052 6.203 1.00 77.06 105 TRP A C 1
ATOM 864 O O . TRP A 1 105 ? -4.419 -7.974 6.864 1.00 77.06 105 TRP A O 1
ATOM 874 N N . ASP A 1 106 ? -6.335 -9.037 6.384 1.00 75.94 106 ASP A N 1
ATOM 875 C CA . ASP A 1 106 ? -6.122 -10.139 7.335 1.00 75.94 106 ASP A CA 1
ATOM 876 C C . ASP A 1 106 ? -4.812 -10.882 7.030 1.00 75.94 106 ASP A C 1
ATOM 878 O O . ASP A 1 106 ? -4.051 -11.241 7.928 1.00 75.94 106 ASP A O 1
ATOM 882 N N . THR A 1 107 ? -4.510 -11.070 5.743 1.00 71.56 107 THR A N 1
ATOM 883 C CA . THR A 1 107 ? -3.273 -11.727 5.311 1.00 71.56 107 THR A CA 1
ATOM 884 C C . THR A 1 107 ? -2.051 -10.816 5.507 1.00 71.56 107 THR A C 1
ATOM 886 O O . THR A 1 107 ? -1.001 -11.314 5.908 1.00 71.56 107 THR A O 1
ATOM 889 N N . TYR A 1 108 ? -2.177 -9.492 5.308 1.00 71.44 108 TYR A N 1
ATOM 890 C CA . TYR A 1 108 ? -1.108 -8.515 5.606 1.00 71.44 108 TYR A CA 1
ATOM 891 C C . TYR A 1 108 ? -0.713 -8.525 7.079 1.00 71.44 108 TYR A C 1
ATOM 893 O O . TYR A 1 108 ? 0.473 -8.486 7.396 1.00 71.44 108 TYR A O 1
ATOM 901 N N . LEU A 1 109 ? -1.699 -8.597 7.975 1.00 67.00 109 LEU A N 1
ATOM 902 C CA . LEU A 1 109 ? -1.462 -8.596 9.417 1.00 67.00 109 LEU A CA 1
ATOM 903 C C . LEU A 1 109 ? -0.769 -9.880 9.904 1.00 67.00 109 LEU A C 1
ATOM 905 O O . LEU A 1 109 ? -0.057 -9.845 10.906 1.00 67.00 109 LEU A O 1
ATOM 909 N N . VAL A 1 110 ? -0.957 -11.005 9.203 1.00 65.75 110 VAL A N 1
ATOM 910 C CA . VAL A 1 110 ? -0.417 -12.319 9.594 1.00 65.75 110 VAL A CA 1
ATOM 911 C C . VAL A 1 110 ? 0.904 -12.653 8.891 1.00 65.75 110 VAL A C 1
ATOM 913 O O . VAL A 1 110 ? 1.723 -13.384 9.444 1.00 65.75 110 VAL A O 1
ATOM 916 N N . SER A 1 111 ? 1.139 -12.162 7.672 1.00 59.62 111 SER A N 1
ATOM 917 C CA . SER A 1 111 ? 2.285 -12.563 6.848 1.00 59.62 111 SER A CA 1
ATOM 918 C C . SER A 1 111 ? 3.015 -11.372 6.227 1.00 59.62 111 SER A C 1
ATOM 920 O O . SER A 1 111 ? 2.531 -10.733 5.300 1.00 59.62 111 SER A O 1
ATOM 922 N N . PHE A 1 112 ? 4.262 -11.165 6.660 1.00 55.81 112 PHE A N 1
ATOM 923 C CA . PHE A 1 112 ? 5.217 -10.187 6.110 1.00 55.81 112 PHE A CA 1
ATOM 924 C C . PHE A 1 112 ? 5.605 -10.454 4.633 1.00 55.81 112 PHE A C 1
ATOM 926 O O . PHE A 1 112 ? 6.193 -9.609 3.968 1.00 55.81 112 PHE A O 1
ATOM 933 N N . LEU A 1 113 ? 5.247 -11.618 4.078 1.00 53.22 113 LEU A N 1
ATOM 934 C CA . LEU A 1 113 ? 5.597 -12.061 2.719 1.00 53.22 113 LEU A CA 1
ATOM 935 C C . LEU A 1 113 ? 4.758 -11.397 1.601 1.00 53.22 113 LEU A C 1
ATOM 937 O O . LEU A 1 113 ? 4.754 -11.857 0.457 1.00 53.22 113 LEU A O 1
ATOM 941 N N . LEU A 1 114 ? 3.991 -10.350 1.919 1.00 54.16 114 LEU A N 1
ATOM 942 C CA . LEU A 1 114 ? 2.847 -9.954 1.104 1.00 54.16 114 LEU A CA 1
ATOM 943 C C . LEU A 1 114 ? 3.154 -9.112 -0.131 1.00 54.16 114 LEU A C 1
AT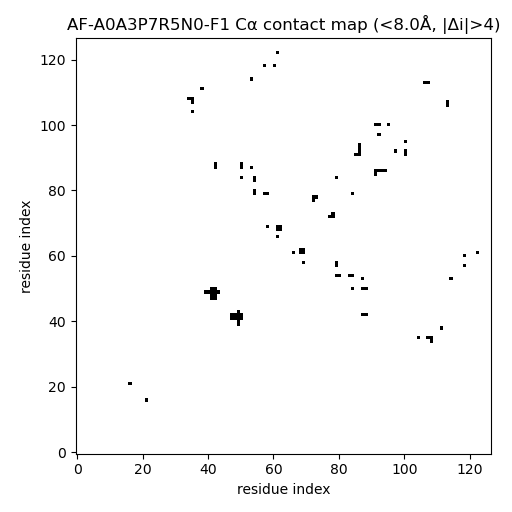OM 945 O O . LEU A 1 114 ? 2.283 -8.989 -0.991 1.00 54.16 114 LEU A O 1
ATOM 949 N N . LEU A 1 115 ? 4.381 -8.607 -0.286 1.00 55.88 115 LEU A N 1
ATOM 950 C CA . LEU A 1 115 ? 4.768 -7.990 -1.554 1.00 55.88 115 LEU A CA 1
ATOM 951 C C . LEU A 1 115 ? 4.612 -8.997 -2.703 1.00 55.88 115 LEU A C 1
ATOM 953 O O . LEU A 1 115 ? 4.050 -8.660 -3.737 1.00 55.88 115 LEU A O 1
ATOM 957 N N . LEU A 1 116 ? 4.988 -10.261 -2.477 1.00 54.66 116 LEU A N 1
ATOM 958 C CA . LEU A 1 116 ? 4.885 -11.332 -3.471 1.00 54.66 116 LEU A CA 1
ATOM 959 C C . LEU A 1 116 ? 3.428 -11.623 -3.875 1.00 54.66 116 LEU A C 1
ATOM 961 O O . LEU A 1 116 ? 3.156 -11.933 -5.031 1.00 54.66 116 LEU A O 1
ATOM 965 N N . LEU A 1 117 ? 2.489 -11.507 -2.931 1.00 57.09 117 LEU A N 1
ATOM 966 C CA . LEU A 1 117 ? 1.073 -11.825 -3.139 1.00 57.09 117 LEU A CA 1
ATOM 967 C C . LEU A 1 117 ? 0.314 -10.654 -3.775 1.00 57.09 117 LEU A C 1
ATOM 969 O O . LEU A 1 117 ? -0.516 -10.878 -4.651 1.00 57.09 117 LEU A O 1
ATOM 973 N N . LEU A 1 118 ? 0.667 -9.414 -3.411 1.00 56.75 118 LEU A N 1
ATOM 974 C CA . LEU A 1 118 ? 0.290 -8.202 -4.146 1.00 56.75 118 LEU A CA 1
ATOM 975 C C . LEU A 1 118 ? 0.741 -8.288 -5.604 1.00 56.75 118 LEU A C 1
ATOM 977 O O . LEU A 1 118 ? -0.035 -8.020 -6.512 1.00 56.75 118 LEU A O 1
ATOM 981 N N . LEU A 1 119 ? 1.992 -8.693 -5.817 1.00 57.22 119 LEU A N 1
ATOM 982 C CA . LEU A 1 119 ? 2.608 -8.803 -7.134 1.00 57.22 119 LEU A CA 1
ATOM 983 C C . LEU A 1 119 ? 1.955 -9.901 -7.985 1.00 57.22 119 LEU A C 1
ATOM 985 O O . LEU A 1 119 ? 1.665 -9.664 -9.154 1.00 57.22 119 LEU A O 1
ATOM 989 N N . LEU A 1 120 ? 1.630 -11.052 -7.388 1.00 59.16 120 LEU A N 1
ATOM 990 C CA . LEU A 1 120 ? 0.847 -12.119 -8.026 1.00 59.16 120 LEU A CA 1
ATOM 991 C C . LEU A 1 120 ? -0.590 -11.689 -8.364 1.00 59.16 120 LEU A C 1
ATOM 993 O O . LEU A 1 120 ? -1.089 -12.044 -9.427 1.00 59.16 120 LEU A O 1
ATOM 997 N N . LEU A 1 121 ? -1.249 -10.914 -7.496 1.00 61.31 121 LEU A N 1
ATOM 998 C CA . LEU A 1 121 ? -2.588 -10.363 -7.750 1.00 61.31 121 LEU A CA 1
ATOM 999 C C . LEU A 1 121 ? -2.589 -9.320 -8.872 1.00 61.31 121 LEU A C 1
ATOM 1001 O O . LEU A 1 121 ? -3.521 -9.293 -9.669 1.00 61.31 121 LEU A O 1
ATOM 1005 N N . LEU A 1 122 ? -1.551 -8.485 -8.950 1.00 61.38 122 LEU A N 1
ATOM 1006 C CA . LEU A 1 122 ? -1.386 -7.509 -10.028 1.00 61.38 122 LEU A CA 1
ATOM 1007 C C . LEU A 1 122 ? -1.104 -8.183 -11.377 1.00 61.38 122 LEU A C 1
ATOM 1009 O O . LEU A 1 122 ? -1.651 -7.751 -12.385 1.00 61.38 122 LEU A O 1
ATOM 1013 N N . LEU A 1 123 ? -0.326 -9.270 -11.391 1.00 57.66 123 LEU A N 1
ATOM 1014 C CA . LEU A 1 123 ? -0.134 -10.114 -12.577 1.00 57.66 123 LEU A CA 1
ATOM 1015 C C . LEU A 1 123 ? -1.432 -10.807 -13.020 1.00 57.66 123 LEU A C 1
ATOM 1017 O O . LEU A 1 123 ? -1.729 -10.823 -14.207 1.00 57.66 123 LEU A O 1
ATOM 1021 N N . LEU A 1 124 ? -2.240 -11.311 -12.082 1.00 59.28 124 LEU A N 1
ATOM 1022 C CA . LEU A 1 124 ? -3.561 -11.901 -12.361 1.00 59.28 124 LEU A CA 1
ATOM 1023 C C . LEU A 1 124 ? -4.620 -10.893 -12.836 1.00 59.28 124 LEU A C 1
ATOM 1025 O O . LEU A 1 124 ? -5.631 -11.309 -13.383 1.00 59.28 124 LEU A O 1
ATOM 1029 N N . LEU A 1 125 ? -4.433 -9.596 -12.580 1.00 59.41 125 LEU A N 1
ATOM 1030 C CA . LEU A 1 125 ? -5.301 -8.525 -13.089 1.00 59.41 125 LEU A CA 1
ATOM 1031 C C . LEU A 1 125 ? -4.862 -8.010 -14.469 1.00 59.41 125 LEU A C 1
ATOM 1033 O O . LEU A 1 125 ? -5.638 -7.317 -15.124 1.00 59.41 125 LEU A O 1
ATOM 1037 N N . LEU A 1 126 ? -3.625 -8.301 -14.881 1.00 57.75 126 LEU A N 1
ATOM 1038 C CA . LEU A 1 126 ? -3.056 -7.904 -16.173 1.00 57.75 126 LEU A CA 1
ATOM 1039 C C . LEU A 1 126 ? -3.154 -9.009 -17.246 1.00 57.75 126 LEU A C 1
ATOM 1041 O O . LEU A 1 126 ? -3.049 -8.681 -18.428 1.00 57.75 126 LEU A O 1
ATOM 1045 N N . LEU A 1 127 ? -3.368 -10.268 -16.840 1.00 52.53 127 LEU A N 1
ATOM 1046 C CA . LEU A 1 127 ? -3.687 -11.435 -17.683 1.00 52.53 127 LEU A CA 1
ATOM 1047 C C . LEU A 1 127 ? -5.203 -11.656 -17.778 1.00 52.53 127 LEU A C 1
ATOM 1049 O O . LEU A 1 127 ? -5.676 -11.990 -18.887 1.00 52.53 127 LEU A O 1
#

Radius of gyration: 19.47 Å; Cα contacts (8 Å, |Δi|>4): 54; chains: 1; bounding box: 42×34×52 Å

Solvent-accessible surface area (backbone atoms only — not comparable to full-atom values): 7690 Å² total; per-residue (Å²): 131,88,74,77,84,82,65,73,88,85,69,71,78,84,61,96,67,53,72,70,57,52,52,52,52,50,52,53,51,51,53,55,51,51,64,54,41,69,80,48,48,46,49,74,42,88,90,22,57,41,46,55,53,51,49,54,50,48,53,57,48,38,47,73,76,37,48,69,60,42,51,49,32,57,76,68,71,54,57,67,64,81,64,47,49,60,38,65,75,51,71,40,59,88,79,45,60,67,76,57,44,54,56,51,50,57,45,53,73,75,35,91,70,42,67,60,53,53,49,52,51,53,51,64,73,75,108

pLDDT: mean 76.08, std 14.85, range [35.88, 93.06]

InterPro domains:
  IPR000195 Rab-GAP-TBC domain [PF00566] (26-121)
  IPR000195 Rab-GAP-TBC domain [PS50086] (1-112)
  IPR035969 Rab-GAP-TBC domain superfamily [SSF47923] (48-113)

Secondary structure (DSSP, 8-state):
---GGGS-TT---SS---HHHHHHHHHHHHHHHHHHHTTSGGGTSTT-HHHHHHHHHHHHHHHHH-HHHHHHHHHTT--HHHHHHHHHHTTTTTTS-HHHHHHHHHHHHH-TTHHHHHHHHHHHHH-

Nearest PDB structures (foldseek):
  2qfz-assembly2_B  TM=9.490E-01  e=2.733E-06  Homo sapiens
  6d0s-assembly1_A  TM=9.447E-01  e=1.723E-05  Homo sapiens
  2qfz-assembly1_A  TM=9.549E-01 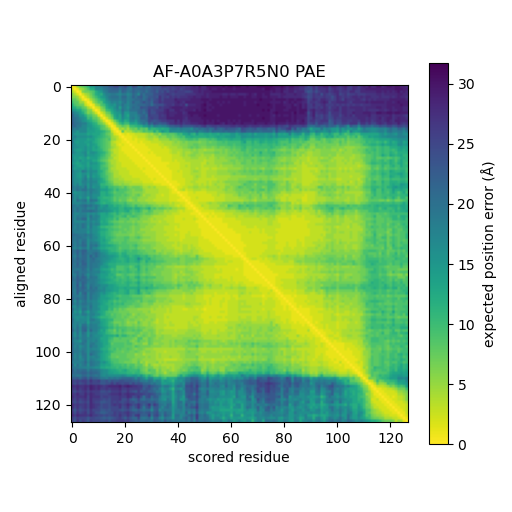 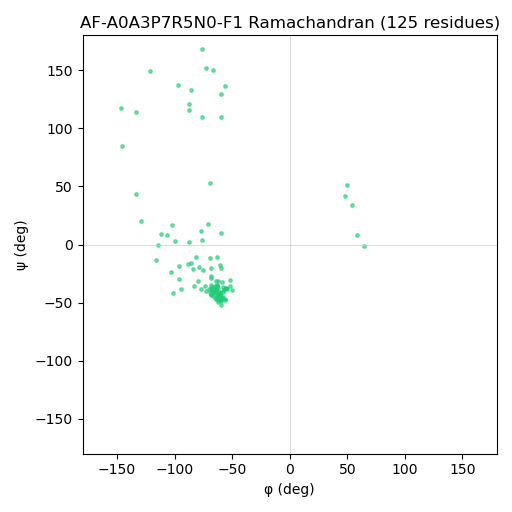e=1.723E-05  Homo sapiens
  1fkm-assembly1_A  TM=9.173E-01  e=2.953E-04  Saccharomyces cerevisiae
  2g77-assembly1_A  TM=9.344E-01  e=6.500E-04  Saccharomyces cerevisiae

Organism: Dibothriocephalus latus (NCBI:txid60516)

Foldseek 3Di:
DDDPPPDPPPPCPPDVDDPVRVVVVVVVVVVLVVLLCVLLVLCVDPPRVSQVVLLVVLLVVCCVPPVPVSVVCVVVVHRSCVPCNCCSNVVCPVPDPPVVSVVLSVCSSVDSPCSVVSSVVVVVVVD